Protein AF-A0A2M8S6Y4-F1 (afdb_monomer_lite)

Radius of gyration: 13.12 Å; chains: 1; bounding box: 29×21×38 Å

Secondary structure (DSSP, 8-state):
-EEESSPPPHHHHT-HHHHHTT-TTPEEHHHHHHHHHHTT-EEEEEEE-SSPPHHHHHTT-BTTEEEEEEEEE---

Sequence (76 aa):
DIVTNEPLLEALQKDMEAWGACVAGALDVSEYTTGLSEAGFTDVKVQPKGDASELIEAAGLKGKIFSAAITARKPA

Structure (mmCIF, N/CA/C/O backbone):
data_AF-A0A2M8S6Y4-F1
#
_entry.id   AF-A0A2M8S6Y4-F1
#
loop_
_atom_site.group_PDB
_atom_site.id
_atom_site.type_symbol
_atom_site.label_atom_id
_atom_site.label_alt_id
_atom_site.label_comp_id
_atom_site.label_asym_id
_atom_site.label_entity_id
_atom_site.label_seq_id
_atom_site.pdbx_PDB_ins_code
_atom_site.Cartn_x
_atom_site.Cartn_y
_atom_site.Cartn_z
_atom_site.occupancy
_atom_site.B_iso_or_equiv
_atom_site.auth_seq_id
_atom_site.auth_comp_id
_atom_site.auth_asym_id
_atom_site.auth_atom_id
_atom_site.pdbx_PDB_model_num
ATOM 1 N N . ASP A 1 1 ? -5.892 1.351 -3.548 1.00 90.25 1 ASP A N 1
ATOM 2 C CA . ASP A 1 1 ? -4.543 1.918 -3.708 1.00 90.25 1 ASP A CA 1
ATOM 3 C C . ASP A 1 1 ? -3.683 0.977 -4.541 1.00 90.25 1 ASP A C 1
ATOM 5 O O . ASP A 1 1 ? -4.159 -0.123 -4.824 1.00 90.25 1 ASP A O 1
ATOM 9 N N . ILE A 1 2 ? -2.475 1.375 -4.934 1.00 90.94 2 ILE A N 1
ATOM 10 C CA . ILE A 1 2 ? -1.446 0.449 -5.428 1.00 90.94 2 ILE A CA 1
ATOM 11 C C . ILE A 1 2 ? -0.504 0.116 -4.272 1.00 90.94 2 ILE A C 1
ATOM 13 O O . ILE A 1 2 ? -0.038 1.007 -3.568 1.00 90.94 2 ILE A O 1
ATOM 17 N N . VAL A 1 3 ? -0.242 -1.173 -4.075 1.00 93.25 3 VAL A N 1
ATOM 18 C CA . VAL A 1 3 ? 0.676 -1.673 -3.045 1.00 93.25 3 VAL A CA 1
ATOM 19 C C . VAL A 1 3 ? 1.614 -2.713 -3.638 1.00 93.25 3 VAL A C 1
ATOM 21 O O . VAL A 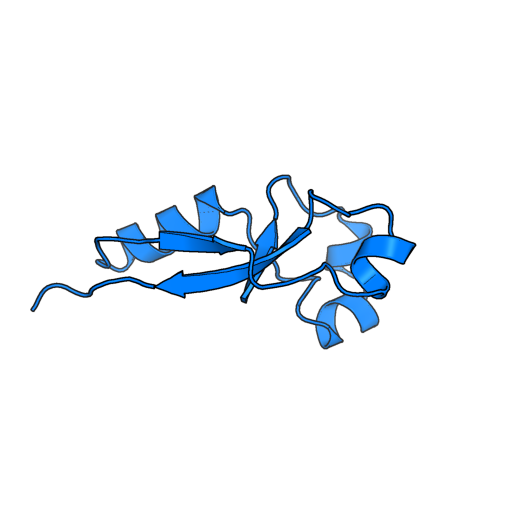1 3 ? 1.325 -3.308 -4.688 1.00 93.25 3 VAL A O 1
ATOM 24 N N . THR A 1 4 ? 2.731 -2.937 -2.958 1.00 92.50 4 THR A N 1
ATOM 25 C CA . THR A 1 4 ? 3.734 -3.922 -3.354 1.00 92.50 4 THR A CA 1
ATOM 26 C C . THR A 1 4 ? 3.903 -5.015 -2.296 1.00 92.50 4 THR A C 1
ATOM 28 O O . THR A 1 4 ? 3.625 -4.805 -1.120 1.00 92.50 4 THR A O 1
ATOM 31 N N . ASN A 1 5 ? 4.321 -6.208 -2.719 1.00 89.00 5 ASN A N 1
ATOM 32 C CA . ASN A 1 5 ? 4.743 -7.298 -1.820 1.00 89.00 5 ASN A CA 1
ATOM 33 C C . ASN A 1 5 ? 6.268 -7.323 -1.604 1.00 89.00 5 ASN A C 1
ATOM 35 O O . ASN A 1 5 ? 6.782 -8.137 -0.842 1.00 89.00 5 ASN A O 1
ATOM 39 N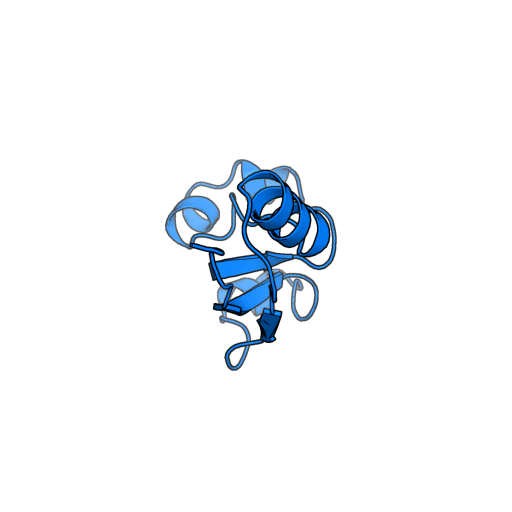 N . GLU A 1 6 ? 6.990 -6.507 -2.370 1.00 85.31 6 GLU A N 1
ATOM 40 C CA . GLU A 1 6 ? 8.441 -6.372 -2.355 1.00 85.31 6 GLU A CA 1
ATOM 41 C C . GLU A 1 6 ? 8.794 -4.892 -2.576 1.00 85.31 6 GLU A C 1
ATOM 43 O O . GLU A 1 6 ? 7.991 -4.157 -3.165 1.00 85.31 6 GLU A O 1
ATOM 48 N N . PRO A 1 7 ? 9.994 -4.438 -2.177 1.00 85.00 7 PRO A N 1
ATOM 49 C CA . PRO A 1 7 ? 10.438 -3.077 -2.450 1.00 85.00 7 PRO A CA 1
ATOM 50 C C . PRO A 1 7 ? 10.375 -2.733 -3.941 1.00 85.00 7 PRO A C 1
ATOM 52 O O . PRO A 1 7 ? 10.842 -3.489 -4.799 1.00 85.00 7 PRO A O 1
ATOM 55 N N . LEU A 1 8 ? 9.820 -1.560 -4.250 1.00 85.62 8 LEU A N 1
ATOM 56 C CA . LEU A 1 8 ? 9.762 -1.059 -5.617 1.00 85.62 8 LEU A CA 1
ATOM 57 C C . LEU A 1 8 ? 11.171 -0.722 -6.126 1.00 85.62 8 LEU A C 1
ATOM 59 O O . LEU A 1 8 ? 11.966 -0.114 -5.409 1.00 85.62 8 LEU A O 1
ATOM 63 N N . LEU A 1 9 ? 11.467 -1.058 -7.384 1.00 86.25 9 LEU A N 1
ATOM 64 C CA . LEU A 1 9 ? 12.735 -0.696 -8.023 1.00 86.25 9 LEU A CA 1
ATOM 65 C C . LEU A 1 9 ? 12.924 0.827 -8.041 1.00 86.25 9 LEU A C 1
ATOM 67 O O . LEU A 1 9 ? 12.019 1.564 -8.426 1.00 86.25 9 LEU A O 1
ATOM 71 N N . GLU A 1 10 ? 14.131 1.294 -7.720 1.00 88.69 10 GLU A N 1
ATOM 72 C CA . GLU A 1 10 ? 14.448 2.730 -7.658 1.00 88.69 10 GLU A CA 1
ATOM 73 C C . GLU A 1 10 ? 14.177 3.457 -8.989 1.00 88.69 10 GLU A C 1
ATOM 75 O O . GLU A 1 10 ? 13.763 4.614 -8.999 1.00 88.69 10 GLU A O 1
ATOM 80 N N . ALA A 1 11 ? 14.351 2.766 -10.120 1.00 88.44 11 ALA A N 1
ATOM 81 C CA . ALA A 1 11 ? 14.033 3.307 -11.439 1.00 88.44 11 ALA A CA 1
ATOM 82 C C . ALA A 1 11 ? 12.543 3.673 -11.578 1.00 88.44 11 ALA A C 1
ATOM 84 O O . ALA A 1 11 ? 12.234 4.741 -12.093 1.00 88.44 11 ALA A O 1
ATOM 85 N N . LEU A 1 12 ? 11.632 2.837 -11.065 1.00 85.94 12 LEU A N 1
ATOM 86 C CA . LEU A 1 12 ? 10.186 3.094 -11.105 1.00 85.94 12 LEU A CA 1
ATOM 87 C C . LEU A 1 12 ? 9.763 4.183 -10.119 1.00 85.94 12 LEU A C 1
ATOM 89 O O . LEU A 1 12 ? 8.828 4.922 -10.401 1.00 85.94 12 LEU A O 1
ATOM 93 N N . GLN A 1 13 ? 10.463 4.318 -8.990 1.00 88.62 13 GLN A N 1
ATOM 94 C CA . GLN A 1 13 ? 10.212 5.400 -8.029 1.00 88.62 13 GLN A CA 1
ATOM 95 C C . GLN A 1 13 ? 10.491 6.790 -8.629 1.00 88.62 13 GLN A C 1
ATOM 97 O O . GLN A 1 13 ? 9.895 7.778 -8.206 1.00 88.62 13 GLN A O 1
ATOM 102 N N . LYS A 1 14 ? 11.399 6.872 -9.611 1.00 91.88 14 LYS A N 1
ATOM 103 C CA . LYS A 1 14 ? 11.800 8.119 -10.286 1.00 91.88 14 LYS A CA 1
ATOM 104 C C . LYS A 1 14 ? 11.144 8.312 -11.657 1.00 91.88 14 LYS A C 1
ATOM 106 O O . LYS A 1 14 ? 11.423 9.309 -12.319 1.00 91.88 14 LYS A O 1
ATOM 111 N N . ASP A 1 15 ? 10.307 7.373 -12.088 1.00 89.44 15 ASP A N 1
ATOM 112 C CA . ASP A 1 15 ? 9.655 7.407 -13.393 1.00 89.44 15 ASP A CA 1
ATOM 113 C C . ASP A 1 15 ? 8.352 8.223 -13.345 1.00 89.44 15 ASP A C 1
ATOM 115 O O . ASP A 1 15 ? 7.487 8.017 -12.490 1.00 89.44 15 ASP A O 1
ATOM 119 N N . MET A 1 16 ? 8.208 9.174 -14.273 1.00 92.00 16 MET A N 1
ATOM 120 C CA . MET A 1 16 ? 7.066 10.094 -14.292 1.00 92.00 16 MET A CA 1
ATOM 121 C C . MET A 1 16 ? 5.770 9.443 -14.785 1.00 92.00 16 MET A C 1
ATOM 123 O O . MET A 1 16 ? 4.689 9.851 -14.354 1.00 92.00 16 MET A O 1
ATOM 127 N N . GLU A 1 17 ? 5.850 8.439 -15.659 1.00 89.19 17 GLU A N 1
ATOM 128 C CA . GLU A 1 17 ? 4.676 7.692 -16.117 1.00 89.19 17 GLU A CA 1
ATOM 129 C C . GLU A 1 17 ? 4.161 6.791 -14.988 1.00 89.19 17 GLU A C 1
ATOM 131 O O . GLU A 1 17 ? 2.967 6.796 -14.678 1.00 89.19 17 GLU A O 1
ATOM 136 N N . ALA A 1 18 ? 5.069 6.105 -14.287 1.00 87.81 18 ALA A N 1
ATOM 137 C CA . ALA A 1 18 ? 4.760 5.322 -13.095 1.00 87.81 18 ALA A CA 1
ATOM 138 C C . ALA A 1 18 ? 4.194 6.195 -11.964 1.00 87.81 18 ALA A C 1
ATOM 140 O O . ALA A 1 18 ? 3.291 5.760 -11.244 1.00 87.81 18 ALA A O 1
ATOM 141 N N . TRP A 1 19 ? 4.681 7.429 -11.807 1.00 89.94 19 TRP A N 1
ATOM 142 C CA . TRP A 1 19 ? 4.119 8.393 -10.859 1.00 89.94 19 TRP A CA 1
ATOM 143 C C . TRP A 1 19 ? 2.679 8.771 -11.222 1.00 89.94 19 TRP A C 1
ATOM 145 O O . TRP A 1 19 ? 1.787 8.673 -10.377 1.00 89.94 19 TRP A O 1
ATOM 155 N N . GLY A 1 20 ? 2.427 9.106 -12.493 1.00 89.75 20 GLY A N 1
ATOM 156 C CA . GLY A 1 20 ? 1.082 9.401 -12.997 1.00 89.75 20 GLY A CA 1
ATOM 157 C C . GLY A 1 20 ? 0.110 8.218 -12.904 1.00 89.75 20 GLY A C 1
ATOM 158 O O . GLY A 1 20 ? -1.097 8.422 -12.790 1.00 89.75 20 GLY A O 1
ATOM 159 N N . ALA A 1 21 ? 0.631 6.989 -12.892 1.00 85.88 21 ALA A N 1
ATOM 160 C CA . ALA A 1 21 ? -0.134 5.751 -12.747 1.00 85.88 21 ALA A CA 1
ATOM 161 C C . ALA A 1 21 ? -0.331 5.285 -11.286 1.00 85.88 21 ALA A C 1
ATOM 163 O O . ALA A 1 21 ? -0.825 4.179 -11.066 1.00 85.88 21 ALA A O 1
ATOM 164 N N . CYS A 1 22 ? 0.059 6.092 -10.290 1.00 90.00 22 CYS A N 1
ATOM 165 C CA . CYS A 1 22 ? 0.037 5.742 -8.860 1.00 90.00 22 CYS A CA 1
ATOM 166 C C . CYS A 1 22 ? 0.944 4.554 -8.471 1.00 90.00 22 CYS A C 1
ATOM 168 O O . CYS A 1 22 ? 0.744 3.956 -7.419 1.00 90.00 22 CYS A O 1
ATOM 170 N N . VAL A 1 23 ? 1.943 4.204 -9.288 1.00 88.94 23 VAL A N 1
ATOM 171 C CA . VAL A 1 23 ? 2.863 3.080 -9.033 1.00 88.94 23 VAL A CA 1
ATOM 172 C C . VAL A 1 23 ? 4.123 3.533 -8.299 1.00 88.94 23 VAL A C 1
ATOM 174 O O . VAL A 1 23 ? 4.552 2.860 -7.370 1.00 88.94 23 VAL A O 1
ATOM 177 N N . ALA A 1 24 ? 4.707 4.678 -8.668 1.00 91.44 24 ALA A N 1
ATOM 178 C CA . ALA A 1 24 ? 5.995 5.129 -8.121 1.00 91.44 24 ALA A CA 1
ATOM 179 C C . ALA A 1 24 ? 5.986 5.349 -6.596 1.00 91.44 24 ALA A C 1
ATOM 181 O O . ALA A 1 24 ? 7.016 5.200 -5.944 1.00 91.44 24 ALA A O 1
ATOM 182 N N . GLY A 1 25 ? 4.824 5.709 -6.040 1.00 90.12 25 GLY A N 1
ATOM 183 C CA . GLY A 1 25 ? 4.613 5.914 -4.604 1.00 90.12 25 GLY A CA 1
ATOM 184 C C . GLY A 1 25 ? 3.983 4.722 -3.883 1.00 90.12 25 GLY A C 1
ATOM 185 O O . GLY A 1 25 ? 3.537 4.884 -2.750 1.00 90.12 25 GLY A O 1
ATOM 186 N N . ALA A 1 26 ? 3.880 3.561 -4.535 1.00 92.94 26 ALA A N 1
ATOM 187 C CA . ALA A 1 26 ? 3.282 2.380 -3.930 1.00 92.94 26 ALA A CA 1
ATOM 188 C C . ALA A 1 26 ? 4.129 1.899 -2.746 1.00 92.94 26 ALA A C 1
ATOM 190 O O . ALA A 1 26 ? 5.318 1.616 -2.897 1.00 92.94 26 ALA A O 1
ATOM 191 N N . LEU A 1 27 ? 3.496 1.797 -1.578 1.00 94.25 27 LEU A N 1
ATOM 192 C CA . LEU A 1 27 ? 4.122 1.253 -0.376 1.00 94.25 27 LEU A CA 1
ATOM 193 C C . LEU A 1 27 ? 4.034 -0.272 -0.365 1.00 94.25 27 LEU A C 1
ATOM 195 O O . LEU A 1 27 ? 3.092 -0.863 -0.911 1.00 94.25 27 LEU A O 1
ATOM 199 N N . ASP A 1 28 ? 4.973 -0.895 0.343 1.00 93.31 28 ASP A N 1
ATOM 200 C CA . ASP A 1 28 ? 4.856 -2.302 0.703 1.00 93.31 28 ASP A CA 1
ATOM 201 C C . ASP A 1 28 ? 3.624 -2.523 1.597 1.00 93.31 28 ASP A C 1
ATOM 203 O O . ASP A 1 28 ? 3.274 -1.674 2.424 1.00 93.31 28 ASP A O 1
ATOM 207 N N . VAL A 1 29 ? 2.951 -3.667 1.456 1.00 94.06 29 VAL A N 1
ATOM 208 C CA . VAL A 1 29 ? 1.755 -3.996 2.253 1.00 94.06 29 VAL A CA 1
ATOM 209 C C . VAL A 1 29 ? 2.035 -3.901 3.758 1.00 94.06 29 VAL A C 1
ATOM 211 O O . VAL A 1 29 ? 1.180 -3.429 4.517 1.00 94.06 29 VAL A O 1
ATOM 214 N N . S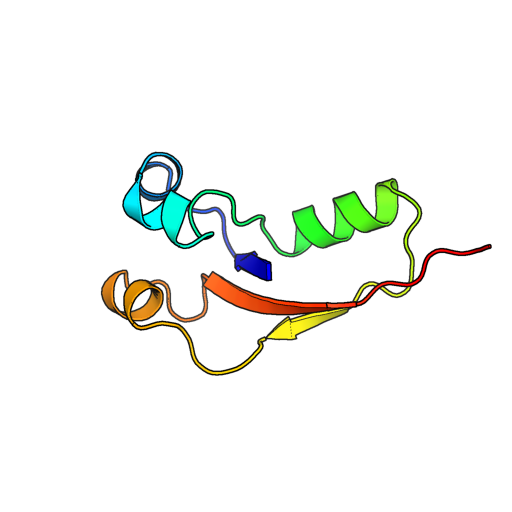ER A 1 30 ? 3.215 -4.320 4.217 1.00 94.00 30 SER A N 1
ATOM 215 C CA . SER A 1 30 ? 3.584 -4.233 5.632 1.00 94.00 30 SER A CA 1
ATOM 216 C C . SER A 1 30 ? 3.768 -2.786 6.093 1.00 94.00 30 SER A C 1
ATOM 218 O O . SER A 1 30 ? 3.282 -2.422 7.164 1.00 94.00 30 SER A O 1
ATOM 220 N N . GLU A 1 31 ? 4.374 -1.933 5.270 1.00 95.25 31 GLU A N 1
ATOM 221 C CA . GLU A 1 31 ? 4.538 -0.508 5.566 1.00 95.25 31 GLU A CA 1
ATOM 222 C C . GLU A 1 31 ? 3.183 0.206 5.590 1.00 95.25 31 GLU A C 1
ATOM 224 O O . GLU A 1 31 ? 2.872 0.933 6.534 1.00 95.25 31 GLU A O 1
ATOM 229 N N . TYR A 1 32 ? 2.320 -0.090 4.616 1.00 95.56 32 TYR A N 1
ATOM 230 C CA . TYR A 1 32 ? 0.968 0.460 4.545 1.00 95.56 32 TYR A CA 1
ATOM 231 C C . TYR A 1 32 ? 0.142 0.107 5.791 1.00 95.56 32 TYR A C 1
ATOM 233 O O . TYR A 1 32 ? -0.501 0.963 6.404 1.00 95.56 32 TYR A O 1
ATOM 241 N N . THR A 1 33 ? 0.148 -1.171 6.179 1.00 96.44 33 THR A N 1
ATOM 242 C CA . THR A 1 33 ? -0.613 -1.658 7.340 1.00 96.44 33 THR A CA 1
ATOM 243 C C . THR A 1 33 ? -0.043 -1.144 8.660 1.00 96.44 33 THR A C 1
ATOM 245 O O . THR A 1 33 ? -0.817 -0.808 9.563 1.00 96.44 33 THR A O 1
ATOM 248 N N . THR A 1 34 ? 1.281 -1.013 8.759 1.00 97.12 34 THR A N 1
ATOM 249 C CA . THR A 1 34 ? 1.959 -0.414 9.915 1.00 97.12 34 THR A CA 1
ATOM 250 C C . THR A 1 34 ? 1.585 1.056 10.058 1.00 97.12 34 THR A C 1
ATOM 252 O O . THR A 1 34 ? 1.088 1.440 11.113 1.00 97.12 34 THR A O 1
ATOM 255 N N . GLY A 1 35 ? 1.690 1.855 8.993 1.00 97.38 35 GLY A N 1
ATOM 256 C CA . GLY A 1 35 ? 1.341 3.278 9.031 1.00 97.38 35 GLY A CA 1
ATOM 257 C C . GLY A 1 35 ? -0.123 3.529 9.408 1.00 97.38 35 GLY A C 1
ATOM 258 O O . GLY A 1 35 ? -0.423 4.417 10.207 1.00 97.38 35 GLY A O 1
ATOM 259 N N . LEU A 1 36 ? -1.052 2.702 8.912 1.00 97.56 36 LEU A N 1
ATOM 260 C CA . LEU A 1 36 ? -2.452 2.757 9.350 1.00 97.56 36 LEU A CA 1
ATOM 261 C C . LEU A 1 36 ? -2.606 2.426 10.840 1.00 97.56 36 LEU A C 1
ATOM 263 O O . LEU A 1 36 ? -3.369 3.094 11.540 1.00 97.56 36 LEU A O 1
ATOM 267 N N . SER A 1 37 ? -1.881 1.421 11.327 1.00 97.06 37 SER A N 1
ATOM 268 C CA . SER A 1 37 ? -1.917 1.026 12.738 1.00 97.06 37 SER A CA 1
ATOM 269 C C . SER A 1 37 ? -1.361 2.127 13.646 1.00 97.06 37 SER A C 1
ATOM 271 O O . SER A 1 37 ? -1.978 2.465 14.655 1.00 97.06 37 SER A O 1
ATOM 273 N N . GLU A 1 38 ? -0.247 2.752 13.261 1.00 97.81 38 GLU A N 1
ATOM 274 C CA . GLU A 1 38 ? 0.361 3.887 13.971 1.00 97.81 38 GLU A CA 1
ATOM 275 C C . GLU A 1 38 ? -0.542 5.127 13.975 1.00 97.81 38 GLU A C 1
ATOM 277 O O . GLU A 1 38 ? -0.614 5.848 14.969 1.00 97.81 38 GLU A O 1
ATOM 282 N N . ALA A 1 39 ? -1.309 5.338 12.902 1.00 97.31 39 ALA A N 1
ATOM 283 C CA . ALA A 1 39 ? -2.338 6.374 12.832 1.00 97.31 39 ALA A CA 1
ATOM 284 C C . ALA A 1 39 ? -3.595 6.065 13.679 1.00 97.31 39 ALA A C 1
ATOM 286 O O . ALA A 1 39 ? -4.552 6.849 13.685 1.00 97.31 39 ALA A O 1
ATOM 287 N N . GLY A 1 40 ? -3.613 4.936 14.397 1.00 97.88 40 GLY A N 1
ATOM 288 C CA . GLY A 1 40 ? -4.690 4.527 15.297 1.00 97.88 40 GLY A CA 1
ATOM 289 C C . GLY A 1 40 ? -5.835 3.779 14.615 1.00 97.88 40 GLY A C 1
ATOM 290 O O . GLY A 1 40 ? -6.899 3.618 15.216 1.00 97.88 40 GLY A O 1
ATOM 291 N N . PHE A 1 41 ? -5.665 3.328 13.370 1.00 98.25 41 PHE A N 1
ATOM 292 C CA . PHE A 1 41 ? -6.629 2.433 12.740 1.00 98.25 41 PHE A CA 1
ATOM 293 C C . PHE A 1 41 ? -6.422 0.986 13.200 1.00 98.25 41 PHE A C 1
ATOM 295 O O . PHE A 1 41 ? -5.331 0.543 13.535 1.00 98.25 41 PHE A O 1
ATOM 302 N N . THR A 1 42 ? -7.510 0.229 13.202 1.00 97.12 42 THR A N 1
ATOM 303 C CA . THR A 1 42 ? -7.583 -1.182 13.596 1.00 97.12 42 THR A CA 1
ATOM 304 C C . THR A 1 42 ? -8.330 -1.972 12.522 1.00 97.12 42 THR A C 1
ATOM 306 O O . THR A 1 42 ? -8.932 -1.372 11.631 1.00 97.12 42 THR A O 1
ATOM 309 N N . ASP A 1 43 ? -8.318 -3.310 12.587 1.00 96.56 43 ASP A N 1
ATOM 310 C CA . ASP A 1 43 ? -9.018 -4.177 11.612 1.00 96.56 43 ASP A CA 1
ATOM 311 C C . ASP A 1 43 ? -8.621 -3.850 10.154 1.00 96.56 43 ASP A C 1
ATOM 313 O O . ASP A 1 43 ? -9.464 -3.778 9.258 1.00 96.56 43 ASP A O 1
ATOM 317 N N . VAL A 1 44 ? -7.324 -3.586 9.934 1.00 97.31 44 VAL A N 1
ATOM 318 C CA . VAL A 1 44 ? -6.771 -3.258 8.615 1.00 97.31 44 VAL A CA 1
ATOM 319 C C . VAL A 1 44 ? -6.781 -4.509 7.739 1.00 97.31 44 VAL A C 1
ATOM 321 O O . VAL A 1 44 ? -6.236 -5.548 8.110 1.00 97.31 44 VAL A O 1
ATOM 324 N N . LYS A 1 45 ? -7.386 -4.406 6.555 1.00 96.12 45 LYS A N 1
ATOM 325 C CA . LYS A 1 45 ? -7.431 -5.468 5.545 1.00 96.12 45 LYS A CA 1
ATOM 326 C C . LYS A 1 45 ? -6.991 -4.904 4.210 1.00 96.12 45 LYS A C 1
ATOM 328 O O . LYS A 1 45 ? -7.513 -3.882 3.773 1.00 96.12 45 LYS A O 1
ATOM 333 N N . VAL A 1 46 ? -6.069 -5.608 3.568 1.00 94.12 46 VAL A N 1
ATOM 334 C CA . VAL A 1 46 ? -5.560 -5.310 2.230 1.00 94.12 46 VAL A CA 1
ATOM 335 C C . VAL A 1 46 ? -5.857 -6.526 1.364 1.00 94.12 46 VAL A C 1
ATOM 337 O O . VAL A 1 46 ? -5.434 -7.634 1.688 1.00 94.12 46 VAL A O 1
ATOM 340 N N . GLN A 1 47 ? -6.634 -6.344 0.300 1.00 91.50 47 GLN A N 1
ATOM 341 C CA . GLN A 1 47 ? -7.047 -7.430 -0.589 1.00 91.50 47 GLN A CA 1
ATOM 342 C C . GLN A 1 47 ? -6.817 -7.037 -2.048 1.00 91.50 47 GLN A C 1
ATOM 344 O O . GLN A 1 47 ? -7.183 -5.920 -2.420 1.00 91.50 47 GLN A O 1
ATOM 349 N N . PRO A 1 48 ? -6.265 -7.927 -2.891 1.00 88.00 48 PRO A N 1
ATOM 350 C CA . PRO A 1 48 ? -6.150 -7.666 -4.318 1.00 88.00 48 PRO A CA 1
ATOM 351 C C . PRO A 1 48 ? -7.507 -7.338 -4.946 1.00 88.00 48 PRO A C 1
ATOM 353 O O . PRO A 1 48 ? -8.511 -8.001 -4.680 1.00 88.00 48 PRO A O 1
ATOM 356 N N . LYS A 1 49 ? -7.535 -6.302 -5.781 1.00 83.81 49 LYS A N 1
ATOM 357 C CA . LYS A 1 49 ? -8.713 -5.830 -6.500 1.00 83.81 49 LYS A CA 1
ATOM 358 C C . LYS A 1 49 ? -8.485 -6.006 -8.002 1.00 83.81 49 LYS A C 1
ATOM 360 O O . LYS A 1 49 ? -7.904 -5.138 -8.642 1.00 83.81 49 LYS A O 1
ATOM 365 N N . GLY A 1 50 ? -9.017 -7.100 -8.545 1.00 70.81 50 GLY A N 1
ATOM 366 C CA . GLY A 1 50 ? -9.019 -7.386 -9.983 1.00 70.81 50 GLY A CA 1
ATOM 367 C C . GLY A 1 50 ? -7.661 -7.802 -10.554 1.00 70.81 50 GLY A C 1
ATOM 368 O O . GLY A 1 50 ? -6.704 -8.034 -9.814 1.00 70.81 50 GLY A O 1
ATOM 369 N N . ASP A 1 51 ? -7.614 -7.922 -11.880 1.00 59.81 51 ASP A N 1
ATOM 370 C CA . ASP A 1 51 ? -6.410 -8.275 -12.631 1.00 59.81 51 ASP A CA 1
ATOM 371 C C . ASP A 1 51 ? -5.417 -7.102 -12.698 1.00 59.81 51 ASP A C 1
ATOM 373 O O . ASP A 1 51 ? -5.795 -5.929 -12.664 1.00 59.81 51 ASP A O 1
ATOM 377 N N . ALA A 1 52 ? -4.124 -7.428 -12.761 1.00 62.78 52 ALA A N 1
ATOM 378 C CA . ALA A 1 52 ? -3.046 -6.447 -12.858 1.00 62.78 52 ALA A CA 1
ATOM 379 C C . ALA A 1 52 ? -3.195 -5.583 -14.126 1.00 62.78 52 ALA A C 1
ATOM 381 O O . ALA A 1 52 ? -3.587 -6.085 -15.177 1.00 62.78 52 ALA A O 1
ATOM 382 N N . SER A 1 53 ? -2.875 -4.287 -14.039 1.00 67.56 53 SER A N 1
ATOM 383 C CA . SER A 1 53 ? -2.907 -3.404 -15.211 1.00 67.56 53 SER A CA 1
ATOM 384 C C . SER A 1 53 ? -1.847 -3.806 -16.245 1.00 67.56 53 SER A C 1
ATOM 386 O O . SER A 1 53 ? -0.807 -4.362 -15.888 1.00 67.56 53 SER A O 1
ATOM 388 N N . GLU A 1 54 ? -2.069 -3.470 -17.521 1.00 65.19 54 GLU A N 1
ATOM 389 C CA . GLU A 1 54 ? -1.122 -3.752 -18.617 1.00 65.19 54 GLU A CA 1
ATOM 390 C C . GLU A 1 54 ? 0.290 -3.215 -18.333 1.00 65.19 54 GLU A C 1
ATOM 392 O O . GLU A 1 54 ? 1.277 -3.852 -18.683 1.00 65.19 54 GLU A O 1
ATOM 397 N N . LEU A 1 55 ? 0.400 -2.084 -17.625 1.00 64.81 55 LEU A N 1
ATOM 398 C CA . LEU A 1 55 ? 1.678 -1.509 -17.196 1.00 64.81 55 LEU A CA 1
ATOM 399 C C . LEU A 1 55 ? 2.435 -2.429 -16.217 1.00 64.81 55 LEU A C 1
ATOM 401 O O . LEU A 1 55 ? 3.647 -2.601 -16.332 1.00 64.81 55 LEU A O 1
ATOM 405 N N . ILE A 1 56 ? 1.724 -3.053 -15.272 1.00 68.62 56 ILE A N 1
ATOM 406 C CA . ILE A 1 56 ? 2.301 -4.000 -14.303 1.00 68.62 56 ILE A CA 1
ATOM 407 C C . ILE A 1 56 ? 2.754 -5.280 -15.014 1.00 68.62 56 ILE A C 1
ATOM 409 O O . ILE A 1 56 ? 3.797 -5.845 -14.669 1.00 68.62 56 ILE A O 1
ATOM 413 N N . GLU A 1 57 ? 1.995 -5.733 -16.013 1.00 70.31 57 GLU A N 1
ATOM 414 C CA . GLU A 1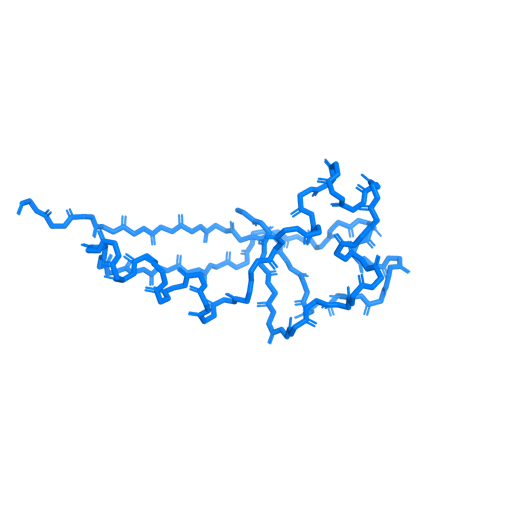 57 ? 2.377 -6.893 -16.819 1.00 70.31 57 GLU A CA 1
ATOM 415 C C . GLU A 1 57 ? 3.590 -6.606 -17.710 1.00 70.31 57 GLU A C 1
ATOM 417 O O . GLU A 1 57 ? 4.548 -7.381 -17.688 1.00 70.31 57 GLU A O 1
ATOM 422 N N . ALA A 1 58 ? 3.598 -5.479 -18.427 1.00 63.84 58 ALA A N 1
ATOM 423 C CA . ALA A 1 58 ? 4.696 -5.076 -19.308 1.00 63.84 58 ALA A CA 1
ATOM 424 C C . ALA A 1 58 ? 6.027 -4.910 -18.556 1.00 63.84 58 ALA A C 1
ATOM 426 O O . ALA A 1 58 ? 7.090 -5.208 -19.099 1.00 63.84 58 ALA A O 1
ATOM 427 N N . ALA A 1 59 ? 5.971 -4.491 -17.290 1.00 66.81 59 ALA A N 1
ATOM 428 C CA . ALA A 1 59 ? 7.141 -4.363 -16.429 1.00 66.81 59 ALA A CA 1
ATOM 429 C C . ALA A 1 59 ? 7.590 -5.689 -15.772 1.00 66.81 59 ALA A C 1
ATOM 431 O O . ALA A 1 59 ? 8.588 -5.705 -15.052 1.00 66.81 59 ALA A O 1
ATOM 432 N N . GLY A 1 60 ? 6.870 -6.802 -15.978 1.00 66.38 60 GLY A N 1
ATOM 433 C CA . GLY A 1 60 ? 7.178 -8.092 -15.346 1.00 66.38 60 GLY A CA 1
ATOM 434 C C . GLY A 1 60 ? 6.930 -8.113 -13.832 1.00 66.38 60 GLY A C 1
ATOM 435 O O . GLY A 1 60 ? 7.509 -8.925 -13.112 1.00 66.38 60 GLY A O 1
ATOM 436 N N . LEU A 1 61 ? 6.075 -7.215 -13.335 1.00 71.31 61 LEU A N 1
ATOM 437 C CA . LEU A 1 61 ? 5.824 -6.994 -11.905 1.00 71.31 61 LEU A CA 1
ATOM 438 C C . LEU A 1 61 ? 4.551 -7.691 -11.415 1.00 71.31 61 LEU A C 1
ATOM 440 O O . LEU A 1 61 ? 4.099 -7.461 -10.290 1.00 71.31 61 LEU A O 1
ATOM 444 N N . LYS A 1 62 ? 3.966 -8.557 -12.247 1.00 69.88 62 LYS A N 1
ATOM 445 C CA . LYS A 1 62 ? 2.762 -9.323 -11.924 1.00 69.88 62 LYS A CA 1
ATOM 446 C C . LYS A 1 62 ? 2.971 -10.129 -10.637 1.00 69.88 62 LYS A C 1
ATOM 448 O O . LYS A 1 62 ? 3.892 -10.933 -10.537 1.00 69.88 62 LYS A O 1
ATOM 453 N N . GLY A 1 63 ? 2.121 -9.883 -9.641 1.00 71.31 63 GLY A N 1
ATOM 454 C CA . GLY A 1 63 ? 2.208 -10.497 -8.309 1.00 71.31 63 GLY A CA 1
ATOM 455 C C . GLY A 1 63 ? 3.131 -9.771 -7.319 1.00 71.31 63 GLY A C 1
ATOM 456 O O . GLY A 1 63 ? 2.992 -9.975 -6.113 1.00 71.31 63 GLY A O 1
ATOM 457 N N . LYS A 1 64 ? 4.011 -8.879 -7.794 1.00 82.69 64 LYS A N 1
ATOM 458 C CA . LYS A 1 64 ? 4.835 -7.996 -6.949 1.00 82.69 64 LYS A CA 1
ATOM 459 C C . LYS A 1 64 ? 4.151 -6.670 -6.659 1.00 82.69 64 LYS A C 1
ATOM 461 O O . LYS A 1 64 ? 4.322 -6.131 -5.574 1.00 82.69 64 LYS A O 1
ATOM 466 N N . ILE A 1 65 ? 3.376 -6.170 -7.619 1.00 87.94 65 ILE A N 1
ATOM 467 C CA . ILE A 1 65 ? 2.587 -4.941 -7.521 1.00 87.94 65 ILE A CA 1
ATOM 468 C C . ILE A 1 65 ? 1.147 -5.272 -7.887 1.00 87.94 65 ILE A C 1
ATOM 470 O O . ILE A 1 65 ? 0.901 -6.016 -8.841 1.00 87.94 65 ILE A O 1
ATOM 474 N N . PHE A 1 66 ? 0.190 -4.730 -7.139 1.00 88.19 66 PHE A N 1
ATOM 475 C CA . PHE A 1 66 ? -1.222 -4.939 -7.425 1.00 88.19 66 PHE A CA 1
ATOM 476 C C . PHE A 1 66 ? -2.089 -3.786 -6.920 1.00 88.19 66 PHE A C 1
ATOM 478 O O . PHE A 1 66 ? -1.740 -3.066 -5.984 1.00 88.19 66 PHE A O 1
ATOM 485 N N . SER A 1 67 ? -3.256 -3.625 -7.546 1.00 89.12 67 SER A N 1
ATOM 486 C CA . SER A 1 67 ? -4.294 -2.756 -7.003 1.00 89.12 67 SER A CA 1
ATOM 487 C C . SER A 1 67 ? -4.962 -3.449 -5.827 1.00 89.12 67 SER A C 1
ATOM 489 O O . SER A 1 67 ? -5.367 -4.604 -5.942 1.00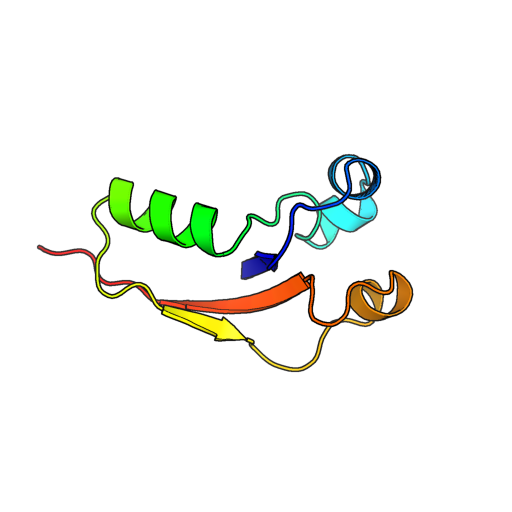 89.12 67 SER A O 1
ATOM 491 N N . ALA A 1 68 ? -5.100 -2.753 -4.705 1.00 91.44 68 ALA A N 1
ATOM 492 C CA . ALA A 1 68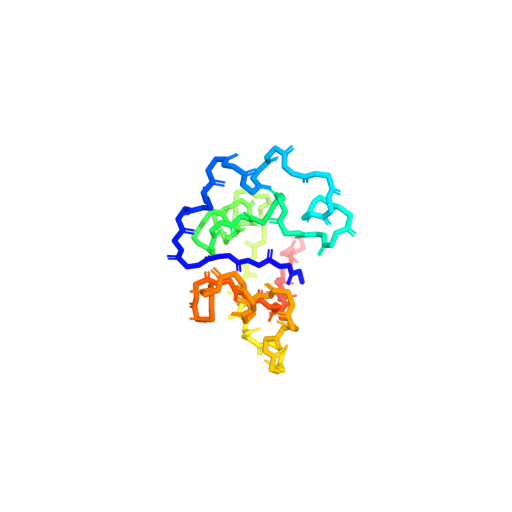 ? -5.723 -3.274 -3.503 1.00 91.44 68 ALA A CA 1
ATOM 493 C C . ALA A 1 68 ? -6.974 -2.487 -3.105 1.00 91.44 68 ALA A C 1
ATOM 495 O O . ALA A 1 68 ? -7.004 -1.247 -3.116 1.00 91.44 68 ALA A O 1
ATOM 496 N N . ALA A 1 69 ? -7.996 -3.228 -2.685 1.00 93.44 69 ALA A N 1
ATOM 497 C CA . ALA A 1 69 ? -9.040 -2.719 -1.814 1.00 93.44 69 ALA A CA 1
ATOM 498 C C . ALA A 1 69 ? -8.505 -2.731 -0.376 1.00 93.44 69 ALA A C 1
ATOM 500 O O . ALA A 1 69 ? -8.055 -3.768 0.113 1.00 93.44 69 ALA A O 1
ATOM 501 N N . ILE A 1 70 ? -8.539 -1.570 0.278 1.00 95.31 70 ILE A N 1
ATOM 502 C CA . ILE A 1 70 ? -8.019 -1.394 1.634 1.00 95.31 70 ILE A CA 1
ATOM 503 C C . ILE A 1 70 ? -9.145 -0.878 2.518 1.00 95.31 70 ILE A C 1
ATOM 505 O O . ILE A 1 70 ? -9.775 0.132 2.207 1.00 95.31 70 ILE A O 1
ATOM 509 N N . THR A 1 71 ? -9.406 -1.586 3.612 1.00 97.31 71 THR A N 1
ATOM 510 C CA . THR A 1 71 ? -10.397 -1.195 4.618 1.00 97.31 71 THR A CA 1
ATOM 511 C C . THR A 1 71 ? -9.748 -1.173 5.986 1.00 97.31 71 THR A C 1
ATOM 513 O O . THR A 1 71 ? -8.949 -2.053 6.294 1.00 97.31 71 THR A O 1
ATOM 516 N N . ALA A 1 72 ? -10.129 -0.214 6.820 1.00 97.62 72 ALA A N 1
ATOM 517 C CA . ALA A 1 72 ? -9.714 -0.154 8.211 1.00 97.62 72 ALA A CA 1
ATOM 518 C C . ALA A 1 72 ? -10.798 0.528 9.053 1.00 97.62 72 ALA A C 1
ATOM 520 O O . ALA A 1 72 ? -11.652 1.248 8.529 1.00 97.62 72 ALA A O 1
ATOM 521 N N . ARG A 1 73 ? -10.759 0.313 10.366 1.00 97.88 73 ARG A N 1
ATOM 522 C CA . ARG A 1 73 ? -11.689 0.889 11.340 1.00 97.88 73 ARG A CA 1
ATOM 523 C C . ARG A 1 73 ? -10.942 1.817 12.283 1.00 97.88 73 ARG A C 1
ATOM 525 O O . ARG A 1 73 ? -10.006 1.385 12.949 1.00 97.88 73 ARG A O 1
ATOM 532 N N . LYS A 1 74 ? -11.395 3.062 12.407 1.00 95.81 74 LYS A N 1
ATOM 533 C CA . LYS A 1 74 ? -10.921 3.961 13.461 1.00 95.81 74 LYS A CA 1
ATOM 534 C C . LYS A 1 74 ? -11.773 3.758 14.721 1.00 95.81 74 LYS A C 1
ATOM 536 O O . LYS A 1 74 ? -12.992 3.917 14.622 1.00 95.81 74 LYS A O 1
ATOM 541 N N . PRO A 1 75 ? -11.190 3.359 15.863 1.00 91.00 75 PRO A N 1
ATOM 542 C CA . PRO A 1 75 ? -11.904 3.349 17.135 1.00 91.00 75 PRO A CA 1
ATOM 543 C C . PRO A 1 75 ? -12.381 4.767 17.492 1.00 91.00 75 PRO A C 1
ATOM 545 O O . PRO A 1 75 ? -11.729 5.740 17.110 1.00 91.00 75 PRO A O 1
ATOM 548 N N . ALA A 1 76 ? -13.540 4.859 18.152 1.00 77.25 76 ALA A N 1
ATOM 549 C CA . ALA A 1 76 ? -14.146 6.121 18.587 1.00 77.25 76 ALA A CA 1
ATOM 550 C C . ALA A 1 76 ? -13.302 6.840 19.647 1.00 77.25 76 ALA A C 1
ATOM 552 O O . ALA A 1 76 ? -12.667 6.130 20.462 1.00 77.25 76 ALA A O 1
#

pLDDT: mean 87.25, std 10.53, range [59.81, 98.25]

Foldseek 3Di:
DKAFCDDDDPVLLPDPVSVVVVNNPHYHPVVVVVVCVVVQWAPKDWAADDAADPVCVVVVNGVGMGDIDIDTHHDD